Protein AF-A0A0B2RGG6-F1 (afdb_monomer_lite)

Secondary structure (DSSP, 8-state):
-GGGTS-HHHHHHHTT-SSHHHHHHHHHHHHTTHHHHHHHHHHHHHHHHHT----TT--HHHHHHHHHT-

Organi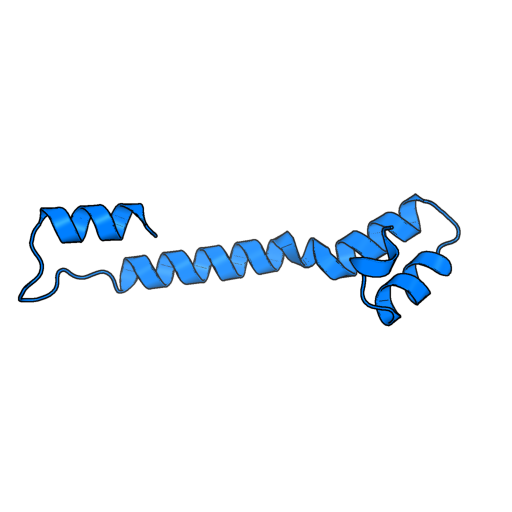sm: Glycine soja (NCBI:txid3848)

InterPro domains:
  IPR061502 Copia/RE1/RE2-like, N-terminal domain [PF14223] (1-69)

pLDDT: mean 80.42, std 12.85, range [49.88, 95.56]

Foldseek 3Di:
DVVVVDDPVLVVLLVPDPDPVSSVVSVCVVPVVVVVVVVVVVVVVVVCVVPQDADPPHDPVNSVVVVVVD

Sequence (70 aa):
LIYQCVNSKIFNKISKASTSKEAWEILIKTYGDGEKNKKVKLQTLRRQYELLCIKEKESIADYFDRIREL

Structure (mmCIF, N/CA/C/O backbone):
data_AF-A0A0B2RGG6-F1
#
_entry.id   AF-A0A0B2RGG6-F1
#
loop_
_atom_site.group_PDB
_atom_site.id
_atom_site.type_symbol
_atom_site.label_atom_id
_atom_site.label_alt_id
_atom_site.label_comp_id
_atom_site.label_asym_id
_atom_site.label_entity_id
_atom_site.label_seq_id
_atom_site.pdbx_PDB_ins_code
_atom_site.Cartn_x
_atom_site.Cartn_y
_atom_site.Cartn_z
_atom_site.occupancy
_atom_site.B_iso_or_equiv
_atom_site.auth_seq_id
_atom_site.auth_comp_id
_atom_site.auth_asym_id
_atom_site.auth_atom_id
_atom_site.pdbx_PDB_model_num
ATOM 1 N N . LEU A 1 1 ? -4.487 9.336 -27.473 1.00 49.88 1 LEU A N 1
ATOM 2 C CA . LEU A 1 1 ? -3.291 10.206 -27.585 1.00 49.88 1 LEU A CA 1
ATOM 3 C C . LEU A 1 1 ? -2.337 9.909 -26.426 1.00 49.88 1 LEU A C 1
ATOM 5 O O . LEU A 1 1 ? -2.515 10.448 -25.346 1.00 49.88 1 LEU A O 1
ATOM 9 N N . ILE A 1 2 ? -1.343 9.036 -26.6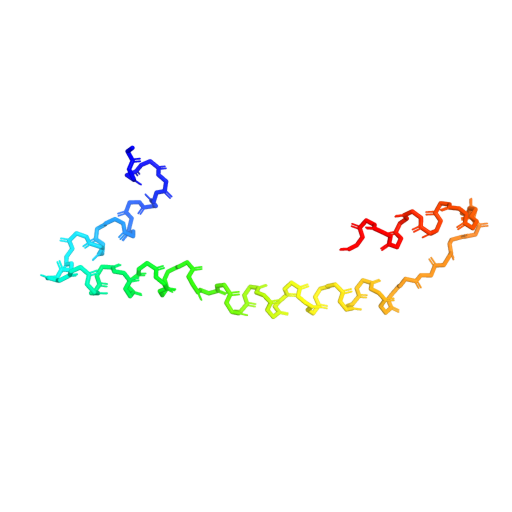25 1.00 51.00 2 ILE A N 1
ATOM 10 C CA . ILE A 1 2 ? -0.389 8.629 -25.564 1.00 51.00 2 ILE A CA 1
ATOM 11 C C . ILE A 1 2 ? 0.426 9.828 -25.033 1.00 51.00 2 ILE A C 1
ATOM 13 O O . ILE A 1 2 ? 0.790 9.858 -23.862 1.00 51.00 2 ILE A O 1
ATOM 17 N N . TYR A 1 3 ? 0.624 10.860 -25.860 1.00 49.97 3 TYR A N 1
ATOM 18 C CA . TYR A 1 3 ? 1.305 12.111 -25.499 1.00 49.97 3 TYR A CA 1
ATOM 19 C C . TYR A 1 3 ? 0.669 12.852 -24.302 1.00 49.97 3 TYR A C 1
ATOM 21 O O . TYR A 1 3 ? 1.390 13.499 -23.551 1.00 49.97 3 TYR A O 1
ATOM 29 N N . GLN A 1 4 ? -0.646 12.729 -24.076 1.00 56.59 4 GLN A N 1
ATOM 30 C CA . GLN A 1 4 ? -1.313 13.381 -22.937 1.00 56.59 4 GLN A CA 1
ATOM 31 C C . GLN A 1 4 ? -1.094 12.648 -21.605 1.00 56.59 4 GLN A C 1
ATOM 33 O O . GLN A 1 4 ? -1.222 13.253 -20.546 1.00 56.59 4 GLN A O 1
ATOM 38 N N . CYS A 1 5 ? -0.750 11.359 -21.643 1.00 55.22 5 CYS A N 1
ATOM 39 C CA . CYS A 1 5 ? -0.569 10.527 -20.450 1.00 55.22 5 CYS A CA 1
ATOM 40 C C . CYS A 1 5 ? 0.902 10.402 -20.022 1.00 55.22 5 CYS A C 1
ATOM 42 O O . CYS A 1 5 ? 1.199 9.784 -18.999 1.00 55.22 5 CYS A O 1
ATOM 44 N N . VAL A 1 6 ? 1.834 10.958 -20.804 1.00 59.91 6 VAL A N 1
ATOM 45 C CA . VAL A 1 6 ? 3.276 10.774 -20.620 1.00 59.91 6 VAL A CA 1
ATOM 46 C C . VAL A 1 6 ? 3.958 12.136 -20.520 1.00 59.91 6 VAL A C 1
ATOM 48 O O . VAL A 1 6 ? 3.821 12.982 -21.398 1.00 59.91 6 VAL A O 1
ATOM 51 N N . ASN A 1 7 ? 4.720 12.354 -19.445 1.00 70.50 7 ASN A N 1
ATOM 52 C CA . ASN A 1 7 ? 5.495 13.582 -19.249 1.00 70.50 7 ASN A CA 1
ATOM 53 C C . ASN A 1 7 ? 6.406 13.828 -20.471 1.00 70.50 7 ASN A C 1
ATOM 55 O O . ASN A 1 7 ? 7.070 12.903 -20.940 1.00 70.50 7 ASN A O 1
ATOM 59 N N . SER A 1 8 ? 6.475 15.070 -20.965 1.00 70.31 8 SER A N 1
ATOM 60 C CA . SER A 1 8 ? 7.242 15.462 -22.164 1.00 70.31 8 SER A CA 1
ATOM 61 C C . SER A 1 8 ? 8.702 14.966 -22.152 1.00 70.31 8 SER A C 1
ATOM 63 O O . SER A 1 8 ? 9.245 14.544 -23.175 1.00 70.31 8 SER A O 1
ATOM 65 N N . LYS A 1 9 ? 9.328 14.885 -20.967 1.00 69.12 9 LYS A N 1
ATOM 66 C CA . LYS A 1 9 ? 10.685 14.324 -20.806 1.00 69.12 9 LYS A CA 1
ATOM 67 C C . LYS A 1 9 ? 10.776 12.819 -21.088 1.00 69.12 9 LYS A C 1
ATOM 69 O O . LYS A 1 9 ? 11.825 12.349 -21.516 1.00 69.12 9 LYS A O 1
ATOM 74 N N . ILE A 1 10 ? 9.715 12.066 -20.820 1.00 72.81 10 ILE A N 1
ATOM 75 C CA . ILE A 1 10 ? 9.636 10.613 -21.024 1.00 72.81 10 ILE A CA 1
ATOM 76 C C . ILE A 1 10 ? 9.300 10.325 -22.487 1.00 72.81 10 ILE A C 1
ATOM 78 O O . ILE A 1 10 ? 9.938 9.474 -23.103 1.00 72.81 10 ILE A O 1
ATOM 82 N N . PHE A 1 11 ? 8.384 11.101 -23.072 1.00 76.12 11 PHE A N 1
ATOM 83 C CA . PHE A 1 11 ? 8.066 11.027 -24.497 1.00 76.12 11 PHE A CA 1
ATOM 84 C C . PHE A 1 11 ? 9.314 11.244 -25.364 1.00 76.12 11 PHE A C 1
ATOM 86 O O . PHE A 1 11 ? 9.600 10.428 -26.233 1.00 76.12 11 PHE A O 1
ATOM 93 N N . ASN A 1 12 ? 10.127 12.257 -25.045 1.00 80.62 12 ASN A N 1
ATOM 94 C CA . ASN A 1 12 ? 11.397 12.520 -25.732 1.00 80.62 12 ASN A CA 1
ATOM 95 C C . ASN A 1 12 ? 12.459 11.419 -25.569 1.00 80.62 12 ASN A C 1
ATOM 97 O O . ASN A 1 12 ? 13.431 11.398 -26.321 1.00 80.62 12 ASN A O 1
ATOM 101 N N . LYS A 1 13 ? 12.337 10.538 -24.569 1.00 79.81 13 LYS A N 1
ATOM 102 C CA . LYS A 1 13 ? 13.216 9.367 -24.419 1.00 79.81 13 LYS A CA 1
ATOM 103 C C . LYS A 1 13 ? 12.694 8.183 -25.224 1.00 79.81 13 LYS A C 1
ATOM 105 O O . LYS A 1 13 ? 13.483 7.508 -25.869 1.00 79.81 13 LYS A O 1
ATOM 110 N N . ILE A 1 14 ? 11.379 7.972 -25.221 1.00 81.56 14 ILE A N 1
ATOM 111 C CA . ILE A 1 14 ? 10.715 6.926 -26.009 1.00 81.56 14 ILE A CA 1
ATOM 112 C C . ILE A 1 14 ? 10.857 7.204 -27.510 1.00 81.56 14 ILE A C 1
ATOM 114 O O . ILE A 1 14 ? 11.121 6.282 -28.268 1.00 81.56 14 ILE A O 1
ATOM 118 N N . SER A 1 15 ? 10.754 8.465 -27.942 1.00 82.38 15 SER A N 1
ATOM 119 C CA . SER A 1 15 ? 10.910 8.851 -29.353 1.00 82.38 15 SER A CA 1
ATOM 120 C C . SER A 1 15 ? 12.325 8.649 -29.899 1.00 82.38 15 SER A C 1
ATOM 122 O O . SER A 1 15 ? 12.513 8.632 -31.110 1.00 82.38 15 SER A O 1
ATOM 124 N N . LYS A 1 16 ? 13.316 8.495 -29.013 1.00 85.81 16 LYS A N 1
ATOM 125 C CA . LYS A 1 16 ? 14.712 8.193 -29.354 1.00 85.81 16 LYS A CA 1
ATOM 126 C C . LYS A 1 16 ? 15.022 6.692 -29.343 1.00 85.81 16 LYS A C 1
ATOM 128 O O . LYS A 1 16 ? 16.161 6.326 -29.611 1.00 85.81 16 LYS A O 1
ATOM 133 N N . ALA A 1 17 ? 14.054 5.841 -29.000 1.00 90.00 17 ALA A N 1
ATOM 134 C CA . ALA A 1 17 ? 14.223 4.396 -29.059 1.00 90.00 17 ALA A CA 1
ATOM 135 C C . ALA A 1 17 ? 14.243 3.927 -30.519 1.00 90.00 17 ALA A C 1
ATOM 137 O O . ALA A 1 17 ? 13.392 4.320 -31.316 1.00 90.00 17 ALA A O 1
ATOM 138 N N . SER A 1 18 ? 15.198 3.064 -30.852 1.00 90.31 18 SER A N 1
ATOM 139 C CA . SER A 1 18 ? 15.366 2.530 -32.208 1.00 90.31 18 SER A CA 1
ATOM 140 C C . SER A 1 18 ? 14.476 1.313 -32.451 1.00 90.31 18 SER A C 1
ATOM 142 O O . SER A 1 18 ? 14.177 0.969 -33.592 1.00 90.31 18 SER A O 1
ATOM 144 N N . THR A 1 19 ? 14.036 0.651 -31.377 1.00 90.81 19 THR A N 1
ATOM 145 C CA . THR A 1 19 ? 13.164 -0.524 -31.444 1.00 90.81 19 THR A CA 1
ATOM 146 C C . THR A 1 19 ? 11.982 -0.407 -30.486 1.00 90.81 19 THR A C 1
ATOM 148 O O . THR A 1 19 ? 12.050 0.248 -29.443 1.00 90.81 19 THR A O 1
ATOM 151 N N . SER A 1 20 ? 10.891 -1.113 -30.795 1.00 81.38 20 S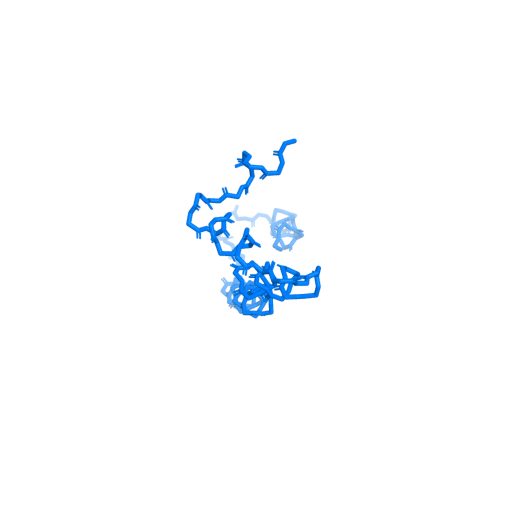ER A N 1
ATOM 152 C CA . SER A 1 20 ? 9.728 -1.208 -29.902 1.00 81.38 20 SER A CA 1
ATOM 153 C C . SER A 1 20 ? 10.086 -1.807 -28.536 1.00 81.38 20 SER A C 1
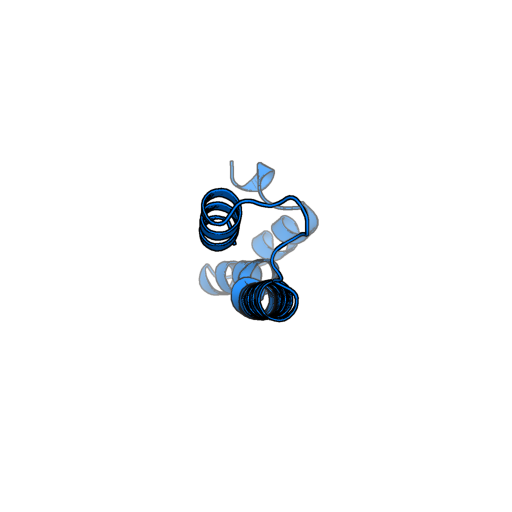ATOM 155 O O . SER A 1 20 ? 9.476 -1.450 -27.530 1.00 81.38 20 SER A O 1
ATOM 157 N N . LYS A 1 21 ? 11.105 -2.676 -28.481 1.00 85.38 21 LYS A N 1
ATOM 158 C CA . LYS A 1 21 ? 11.617 -3.262 -27.238 1.00 85.38 21 LYS A CA 1
ATOM 159 C C . LYS A 1 21 ? 12.290 -2.212 -26.353 1.00 85.38 21 LYS A C 1
ATOM 161 O O . LYS A 1 21 ? 11.971 -2.127 -25.173 1.00 85.38 21 LYS A O 1
ATOM 166 N N . GLU A 1 22 ? 13.148 -1.369 -26.922 1.00 85.50 22 GLU A N 1
ATOM 167 C CA . GLU A 1 22 ? 13.791 -0.266 -26.193 1.00 85.50 22 GLU A CA 1
ATOM 168 C C . GLU A 1 22 ? 12.765 0.747 -25.671 1.00 85.50 22 GLU A C 1
ATOM 170 O O . GLU A 1 22 ? 12.832 1.169 -24.516 1.00 85.50 22 GLU A O 1
ATOM 175 N N . ALA A 1 23 ? 11.769 1.101 -26.490 1.00 85.81 23 ALA A N 1
ATOM 176 C CA . ALA A 1 23 ? 10.672 1.974 -26.075 1.00 85.81 23 ALA A CA 1
ATOM 177 C C . ALA A 1 23 ? 9.910 1.397 -24.865 1.00 85.81 23 ALA A C 1
ATOM 179 O O . ALA A 1 23 ? 9.608 2.118 -23.909 1.00 85.81 23 ALA A O 1
ATOM 180 N N . TRP A 1 24 ? 9.639 0.089 -24.886 1.00 82.19 24 TRP A N 1
ATOM 181 C CA . TRP A 1 24 ? 8.982 -0.634 -23.798 1.00 82.19 24 TRP A CA 1
ATOM 182 C C . TRP A 1 24 ? 9.842 -0.713 -22.529 1.00 82.19 24 TRP A C 1
ATOM 184 O O . TRP A 1 24 ? 9.348 -0.464 -21.431 1.00 82.19 24 TRP A O 1
ATOM 194 N N . GLU A 1 25 ? 11.143 -0.971 -22.656 1.00 82.19 25 GLU A N 1
ATOM 195 C CA . GLU A 1 25 ? 12.078 -0.976 -21.526 1.00 82.19 25 GLU A CA 1
ATOM 196 C C . GLU A 1 25 ? 12.212 0.410 -20.880 1.00 82.19 25 GLU A C 1
ATOM 198 O O . GLU A 1 25 ? 12.260 0.512 -19.655 1.00 82.19 25 GLU A O 1
ATOM 203 N N . ILE A 1 26 ? 12.200 1.495 -21.664 1.00 83.25 26 ILE A N 1
ATOM 204 C CA . ILE A 1 26 ? 12.183 2.871 -21.141 1.00 83.25 26 ILE A CA 1
ATOM 205 C C . ILE A 1 26 ? 10.885 3.138 -20.373 1.00 83.25 26 ILE A C 1
ATOM 207 O O . ILE A 1 26 ? 10.930 3.734 -19.294 1.00 83.25 26 ILE A O 1
ATOM 211 N N . LEU A 1 27 ? 9.738 2.678 -20.883 1.00 76.88 27 LEU A N 1
ATOM 212 C CA . LEU A 1 27 ? 8.455 2.771 -20.182 1.00 76.88 27 LEU A CA 1
ATOM 213 C C . LEU A 1 27 ? 8.489 2.004 -18.854 1.00 76.88 27 LEU A C 1
ATOM 215 O O . LEU A 1 27 ? 8.156 2.579 -17.820 1.00 76.88 27 LEU A O 1
ATOM 219 N N . ILE A 1 28 ? 8.969 0.758 -18.842 1.00 74.06 28 ILE A N 1
ATOM 220 C CA . ILE A 1 28 ? 9.128 -0.037 -17.613 1.00 74.06 28 ILE A CA 1
ATOM 221 C C . ILE A 1 28 ? 10.157 0.592 -16.673 1.00 74.06 28 ILE A C 1
ATOM 223 O O . ILE A 1 28 ? 9.964 0.615 -15.470 1.00 74.06 28 ILE A O 1
ATOM 227 N N . LYS A 1 29 ? 11.250 1.163 -17.155 1.00 75.81 29 LYS A N 1
ATOM 228 C CA . LYS A 1 29 ? 12.214 1.812 -16.261 1.00 75.81 29 LYS A CA 1
ATOM 229 C C . LYS A 1 29 ? 11.648 3.082 -15.627 1.00 75.81 29 LYS A C 1
ATOM 231 O O . LYS A 1 29 ? 12.029 3.441 -14.521 1.00 75.81 29 LYS A O 1
ATOM 236 N N . THR A 1 30 ? 10.762 3.770 -16.340 1.00 73.62 30 THR A N 1
ATOM 237 C CA . THR A 1 30 ? 10.203 5.053 -15.904 1.00 73.62 30 THR A CA 1
ATOM 238 C C . THR A 1 30 ? 8.933 4.892 -15.062 1.00 73.62 30 THR A C 1
ATOM 240 O O . THR A 1 30 ? 8.682 5.710 -14.184 1.00 73.62 30 THR A O 1
ATOM 243 N N . TYR A 1 31 ? 8.144 3.842 -15.309 1.00 69.38 31 TYR A N 1
ATOM 244 C CA . TYR A 1 31 ? 6.873 3.559 -14.623 1.00 69.38 31 TYR A CA 1
ATOM 245 C C . TYR A 1 31 ? 6.844 2.195 -13.909 1.00 69.38 31 TYR A C 1
ATOM 247 O O . TYR A 1 31 ? 6.110 1.998 -12.943 1.00 69.38 31 TYR A O 1
ATOM 255 N N . GLY A 1 32 ? 7.651 1.241 -14.362 1.00 61.47 32 GLY A N 1
ATOM 256 C CA . GLY A 1 32 ? 7.848 -0.100 -13.792 1.00 61.47 32 GLY A CA 1
ATOM 257 C C . GLY A 1 32 ? 8.779 -0.149 -12.575 1.00 61.47 32 GLY A C 1
ATOM 258 O O . GLY A 1 32 ? 9.089 -1.234 -12.086 1.00 61.47 32 GLY A O 1
ATOM 259 N N . ASP A 1 33 ? 9.031 1.002 -11.944 1.00 57.06 33 ASP A N 1
ATOM 260 C CA . ASP A 1 33 ? 9.188 1.070 -10.485 1.00 57.06 33 ASP A CA 1
ATOM 261 C C . ASP A 1 33 ? 7.978 0.463 -9.745 1.00 57.06 33 ASP A C 1
ATOM 263 O O . ASP A 1 33 ? 8.011 0.354 -8.530 1.00 57.06 33 ASP A O 1
ATOM 267 N N . GLY A 1 34 ? 6.937 -0.006 -10.444 1.00 58.06 34 GLY A N 1
ATOM 268 C CA . GLY A 1 34 ? 5.906 -0.915 -9.950 1.00 58.06 34 GLY A CA 1
ATOM 269 C C . GLY A 1 34 ? 6.388 -1.968 -8.942 1.00 58.06 34 GLY A C 1
ATOM 270 O O . GLY A 1 34 ? 5.683 -2.190 -7.974 1.00 58.06 34 GLY A O 1
ATOM 271 N N . GLU A 1 35 ? 7.572 -2.573 -9.081 1.00 61.91 35 GLU A N 1
ATOM 272 C CA . GLU A 1 35 ? 8.153 -3.478 -8.061 1.00 61.91 35 GLU A CA 1
ATOM 273 C C . GLU A 1 35 ? 8.514 -2.753 -6.748 1.00 61.91 35 GLU A C 1
ATOM 275 O O . GLU A 1 35 ? 8.133 -3.189 -5.661 1.00 61.91 35 GLU A O 1
ATOM 280 N N . LYS A 1 36 ? 9.200 -1.606 -6.829 1.00 63.19 36 LYS A N 1
ATOM 281 C CA . LYS A 1 36 ? 9.501 -0.761 -5.662 1.00 63.19 36 LYS A CA 1
ATOM 282 C C . LYS A 1 36 ? 8.234 -0.149 -5.074 1.00 63.19 36 LYS A C 1
ATOM 284 O O . LYS A 1 36 ? 8.068 -0.170 -3.864 1.00 63.19 36 LYS A O 1
ATOM 289 N N . ASN A 1 37 ? 7.310 0.312 -5.908 1.00 63.84 37 ASN A N 1
ATOM 290 C CA . ASN A 1 37 ? 6.011 0.847 -5.519 1.00 63.84 37 ASN A CA 1
ATOM 291 C C . ASN A 1 37 ? 5.145 -0.234 -4.861 1.00 63.84 37 ASN A C 1
ATOM 293 O O . ASN A 1 37 ? 4.494 0.049 -3.863 1.00 63.84 37 ASN A O 1
ATOM 297 N N . LYS A 1 38 ? 5.183 -1.483 -5.348 1.00 70.88 38 LYS A N 1
ATOM 298 C CA . LYS A 1 38 ? 4.556 -2.645 -4.696 1.00 70.88 3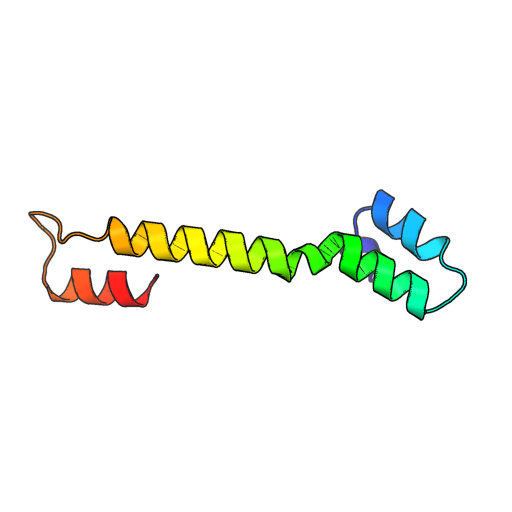8 LYS A CA 1
ATOM 299 C C . LYS A 1 38 ? 5.182 -2.906 -3.332 1.00 70.88 38 LYS A C 1
ATOM 301 O O . LYS A 1 38 ? 4.444 -3.069 -2.369 1.00 70.88 38 LYS A O 1
ATOM 306 N N . LYS A 1 39 ? 6.516 -2.905 -3.225 1.00 74.12 39 LYS A N 1
ATOM 307 C CA . LYS A 1 39 ? 7.219 -3.087 -1.944 1.00 74.12 39 LYS A CA 1
ATOM 308 C C . LYS A 1 39 ? 6.902 -1.969 -0.955 1.00 74.12 39 LYS A C 1
ATOM 310 O O . LYS A 1 39 ? 6.573 -2.264 0.184 1.00 74.12 39 LYS A O 1
ATOM 315 N N . VAL A 1 40 ? 6.946 -0.711 -1.384 1.00 75.88 40 VAL A N 1
ATOM 316 C CA . VAL A 1 40 ? 6.586 0.448 -0.557 1.00 75.88 40 VAL A CA 1
ATOM 317 C C . VAL A 1 40 ? 5.127 0.344 -0.121 1.00 75.88 40 VAL A C 1
ATOM 319 O O . VAL A 1 40 ? 4.862 0.410 1.071 1.00 75.88 40 VAL A O 1
ATOM 322 N N . LYS A 1 41 ? 4.197 0.071 -1.045 1.00 81.75 41 LYS A N 1
ATOM 323 C CA . LYS A 1 41 ? 2.774 -0.108 -0.726 1.00 81.75 41 LYS A CA 1
ATOM 324 C C . LYS A 1 41 ? 2.548 -1.256 0.263 1.00 81.75 41 LYS A C 1
ATOM 326 O O . LYS A 1 41 ? 1.803 -1.085 1.219 1.00 81.75 41 LYS A O 1
ATOM 331 N N . LEU A 1 42 ? 3.230 -2.388 0.084 1.00 86.00 42 LEU A N 1
ATOM 332 C CA . LEU A 1 42 ? 3.164 -3.529 1.000 1.00 86.00 42 LEU A CA 1
ATOM 333 C C . LEU A 1 42 ? 3.699 -3.177 2.394 1.00 86.00 42 LEU A C 1
ATOM 335 O O . LEU A 1 42 ? 3.080 -3.528 3.392 1.00 86.00 42 LEU A O 1
ATOM 339 N N . GLN A 1 43 ? 4.828 -2.471 2.474 1.00 85.25 43 GLN A N 1
ATOM 340 C CA . GLN A 1 43 ? 5.390 -2.013 3.748 1.00 85.25 43 GLN A CA 1
ATOM 341 C C . GLN A 1 43 ? 4.472 -0.999 4.440 1.00 85.25 43 GLN A C 1
ATOM 343 O O . GLN A 1 43 ? 4.291 -1.064 5.653 1.00 85.25 43 GLN A O 1
ATOM 348 N N . THR A 1 44 ? 3.846 -0.096 3.682 1.00 88.12 44 THR A N 1
ATOM 349 C CA . THR A 1 44 ? 2.842 0.834 4.206 1.00 88.12 44 THR A CA 1
ATOM 350 C C . THR A 1 44 ? 1.644 0.087 4.787 1.00 88.12 44 THR A C 1
ATOM 352 O O . THR A 1 44 ? 1.277 0.362 5.926 1.00 88.12 44 THR A O 1
ATOM 355 N N . LEU A 1 45 ? 1.083 -0.884 4.057 1.00 88.19 45 LEU A N 1
ATOM 356 C CA . LEU A 1 45 ? -0.031 -1.711 4.536 1.00 88.19 45 LEU A CA 1
ATOM 357 C C . LEU A 1 45 ? 0.350 -2.500 5.791 1.00 88.19 45 LEU A C 1
ATOM 359 O O . LEU A 1 45 ? -0.383 -2.494 6.774 1.00 88.19 45 LEU A O 1
ATOM 363 N N . ARG A 1 46 ? 1.537 -3.117 5.801 1.00 92.12 46 ARG A N 1
ATOM 364 C CA . ARG A 1 46 ? 2.050 -3.834 6.972 1.00 92.12 46 ARG A CA 1
ATOM 365 C C . ARG A 1 46 ? 2.142 -2.922 8.194 1.00 92.12 46 ARG A C 1
ATOM 367 O O . ARG A 1 46 ? 1.664 -3.294 9.259 1.00 92.12 46 ARG A O 1
ATOM 374 N N . ARG A 1 47 ? 2.691 -1.715 8.035 1.00 91.94 47 ARG A N 1
ATOM 375 C CA . ARG A 1 47 ? 2.770 -0.731 9.121 1.00 91.94 47 ARG A CA 1
ATOM 376 C C . ARG A 1 47 ? 1.387 -0.275 9.590 1.00 91.94 47 ARG A C 1
ATOM 378 O O . ARG A 1 47 ? 1.201 -0.068 10.783 1.00 91.94 47 ARG A O 1
ATOM 385 N N . GLN A 1 48 ? 0.426 -0.109 8.680 1.00 90.19 48 GLN A N 1
ATOM 386 C CA . GLN A 1 48 ? -0.955 0.227 9.045 1.00 90.19 48 GLN A CA 1
ATOM 387 C C . GLN A 1 48 ? -1.601 -0.887 9.877 1.00 90.19 48 GLN A C 1
ATOM 389 O O . GLN A 1 48 ? -2.243 -0.576 10.873 1.00 90.19 48 GLN A O 1
ATOM 394 N N . TYR A 1 49 ? -1.360 -2.155 9.528 1.00 90.88 49 TYR A N 1
ATOM 395 C CA . TYR A 1 49 ? -1.799 -3.316 10.310 1.00 90.88 49 TYR A CA 1
ATOM 396 C C . TYR A 1 49 ? -1.099 -3.426 11.672 1.00 90.88 49 TYR A C 1
ATOM 398 O O . TYR A 1 49 ? -1.757 -3.681 12.671 1.00 90.88 49 TYR A O 1
ATOM 406 N N . GLU A 1 50 ? 0.218 -3.210 11.743 1.00 91.50 50 GLU A N 1
ATOM 407 C CA . GLU A 1 50 ? 0.980 -3.243 13.007 1.00 91.50 50 GLU A CA 1
ATOM 408 C C . GLU A 1 50 ? 0.528 -2.154 13.994 1.00 91.50 50 GLU A C 1
ATOM 410 O O . GLU A 1 50 ? 0.583 -2.348 15.205 1.00 91.50 50 GLU A O 1
ATOM 415 N N . LEU A 1 51 ? 0.074 -1.010 13.477 1.00 91.25 51 LEU A N 1
ATOM 416 C CA . LEU A 1 51 ? -0.456 0.104 14.267 1.00 91.25 51 LEU A CA 1
ATOM 417 C C . LEU A 1 51 ? -1.976 0.032 14.460 1.00 91.25 51 LEU A C 1
ATOM 419 O O . LEU A 1 51 ? -2.568 0.954 15.031 1.00 91.25 51 LEU A O 1
ATOM 423 N N . LEU A 1 52 ? -2.624 -1.019 13.955 1.00 91.31 52 LEU A N 1
ATOM 424 C CA . LEU A 1 52 ? -4.064 -1.144 14.021 1.00 91.31 52 LEU A CA 1
ATOM 425 C C . LEU A 1 52 ? -4.488 -1.570 15.428 1.00 91.31 52 LEU A C 1
ATOM 427 O O . LEU A 1 52 ? -4.286 -2.705 15.846 1.00 91.31 52 LEU A O 1
ATOM 431 N N . CYS A 1 53 ? -5.136 -0.646 16.127 1.00 91.56 53 CYS A N 1
ATOM 432 C CA . CYS A 1 53 ? -5.767 -0.891 17.415 1.00 91.56 53 CYS A CA 1
ATOM 433 C C . CYS A 1 53 ? -7.209 -0.383 17.388 1.00 91.56 53 CYS A C 1
ATOM 435 O O . CYS A 1 53 ? -7.517 0.605 16.704 1.00 91.56 53 CYS A O 1
ATOM 437 N N . ILE A 1 54 ? -8.072 -1.046 18.160 1.00 93.00 54 ILE A N 1
ATOM 438 C CA . ILE A 1 54 ? -9.425 -0.558 18.416 1.00 93.00 54 ILE A CA 1
ATOM 439 C C . ILE A 1 54 ? -9.347 0.757 19.196 1.00 93.00 54 ILE A C 1
ATOM 441 O O . ILE A 1 54 ? -8.556 0.895 20.134 1.00 93.00 54 ILE A O 1
ATOM 445 N N . LYS A 1 55 ? -10.129 1.750 18.781 1.00 92.62 55 LYS A N 1
ATOM 446 C CA . LYS A 1 55 ? -10.204 3.040 19.481 1.00 92.62 55 LYS A CA 1
ATOM 447 C C . LYS A 1 55 ? -11.213 2.964 20.631 1.00 92.62 55 LYS A C 1
ATOM 449 O O . LYS A 1 55 ? -12.169 2.205 20.577 1.00 92.62 55 LYS A O 1
ATOM 454 N N . GLU A 1 56 ? -11.050 3.816 21.642 1.00 91.56 56 GLU A N 1
ATOM 455 C CA . GLU A 1 56 ? -11.872 3.817 22.870 1.00 91.56 56 GLU A CA 1
ATOM 456 C C . GLU A 1 56 ? -13.391 3.933 22.625 1.00 91.56 56 GLU A C 1
ATOM 458 O O . GLU A 1 56 ? -14.190 3.410 23.393 1.00 91.56 56 GLU A O 1
ATOM 463 N N . LYS A 1 57 ? -13.795 4.605 21.542 1.00 94.19 57 LYS A N 1
ATOM 464 C CA . LYS A 1 57 ? -15.204 4.823 21.162 1.00 94.19 57 LYS A CA 1
ATOM 465 C C . LYS A 1 57 ? -15.606 4.088 19.883 1.00 94.19 57 LYS A C 1
ATOM 467 O O . LYS A 1 57 ? -16.646 4.388 19.309 1.00 94.19 57 LYS A O 1
ATOM 472 N N . GLU A 1 58 ? -14.750 3.200 19.394 1.00 94.62 58 GLU A N 1
ATOM 473 C CA . GLU A 1 58 ? -14.995 2.438 18.176 1.00 94.62 58 GLU A CA 1
ATOM 474 C C . GLU A 1 58 ? -15.737 1.148 18.510 1.00 94.62 58 GLU A C 1
ATOM 476 O O . GLU A 1 58 ? -15.326 0.397 19.397 1.00 94.62 58 GLU A O 1
ATOM 481 N N . SER A 1 59 ? -16.841 0.888 17.808 1.00 95.56 59 SER A N 1
ATOM 482 C CA . SER A 1 59 ? -17.535 -0.385 17.952 1.00 95.56 59 SER A CA 1
ATOM 483 C C . SER A 1 59 ? -16.753 -1.504 17.260 1.00 95.56 59 SER A C 1
ATOM 485 O O . SER A 1 59 ? -15.937 -1.278 16.365 1.00 95.56 59 SER A O 1
ATOM 487 N N . ILE A 1 60 ? -17.036 -2.750 17.641 1.00 92.50 60 ILE A N 1
ATOM 488 C CA . ILE A 1 60 ? -16.419 -3.922 17.006 1.00 92.50 60 ILE A CA 1
ATOM 489 C C . ILE A 1 60 ? -16.737 -3.966 15.500 1.00 92.50 60 ILE A C 1
ATOM 491 O O . ILE A 1 60 ? -15.874 -4.341 14.712 1.00 92.50 60 ILE A O 1
ATOM 495 N N . ALA A 1 61 ? -17.947 -3.565 15.094 1.00 95.44 61 ALA A N 1
ATOM 496 C CA . ALA A 1 61 ? -18.343 -3.533 13.686 1.00 95.44 61 ALA A CA 1
ATOM 497 C C . ALA A 1 61 ? -17.516 -2.509 12.892 1.00 95.44 61 ALA A C 1
ATOM 499 O O . ALA A 1 61 ? -16.910 -2.873 11.886 1.00 95.44 61 ALA A O 1
ATOM 500 N N . ASP A 1 62 ? -17.394 -1.283 13.410 1.00 93.81 62 ASP A N 1
ATOM 501 C CA . ASP A 1 62 ? -16.609 -0.211 12.780 1.00 93.81 62 ASP A CA 1
ATOM 502 C C . ASP A 1 62 ? -15.127 -0.598 12.642 1.00 93.81 62 ASP A C 1
ATOM 504 O O . ASP A 1 62 ? -14.479 -0.313 11.632 1.00 93.81 62 ASP A O 1
ATOM 508 N N . TYR A 1 63 ? -14.592 -1.303 13.644 1.00 93.88 63 TYR A N 1
ATOM 509 C CA . TYR A 1 63 ? -13.233 -1.832 13.605 1.00 93.88 63 TYR A CA 1
ATOM 510 C C . TYR A 1 63 ? -13.042 -2.861 12.478 1.00 93.88 63 TYR A C 1
ATOM 512 O O . TYR A 1 63 ? -12.047 -2.806 11.751 1.00 93.88 63 TYR A O 1
ATOM 520 N N . PHE A 1 64 ? -13.998 -3.781 12.296 1.00 93.56 64 PHE A N 1
ATOM 521 C CA . PHE A 1 64 ? -13.958 -4.756 11.202 1.00 93.56 64 PHE A CA 1
ATOM 522 C C . PHE A 1 64 ? -14.085 -4.104 9.828 1.00 93.56 64 PHE A C 1
ATOM 524 O O . PHE A 1 64 ? -13.413 -4.541 8.894 1.00 93.56 64 PHE A O 1
ATOM 531 N N . ASP A 1 65 ? -14.902 -3.064 9.694 1.00 94.12 65 ASP A N 1
ATOM 532 C CA . ASP A 1 65 ? -15.026 -2.341 8.430 1.00 94.12 65 ASP A CA 1
ATOM 533 C C . ASP A 1 65 ? -13.727 -1.600 8.090 1.00 94.12 65 ASP A C 1
ATOM 535 O O . ASP A 1 65 ? -13.222 -1.736 6.976 1.00 94.12 65 ASP A O 1
ATOM 539 N N . ARG A 1 66 ? -13.068 -0.977 9.075 1.00 92.81 66 ARG A N 1
ATOM 540 C CA . ARG A 1 66 ? -11.725 -0.401 8.887 1.00 92.81 66 ARG A CA 1
ATOM 541 C C . ARG A 1 66 ? -10.665 -1.420 8.485 1.00 92.81 66 ARG A C 1
ATOM 543 O O . ARG A 1 66 ? -9.785 -1.082 7.702 1.00 92.81 66 ARG A O 1
ATOM 550 N N . ILE A 1 67 ? -10.717 -2.647 9.007 1.00 91.75 67 ILE A N 1
ATOM 551 C CA . ILE A 1 67 ? -9.808 -3.723 8.575 1.00 91.75 67 ILE A CA 1
ATOM 552 C C . ILE A 1 67 ? -10.007 -4.043 7.091 1.00 91.75 67 ILE A C 1
ATOM 554 O O . ILE A 1 67 ? -9.031 -4.289 6.387 1.00 91.75 67 ILE A O 1
ATOM 558 N N . ARG A 1 68 ? -11.258 -4.056 6.617 1.00 89.06 68 ARG A N 1
ATOM 559 C CA . ARG A 1 68 ? -11.595 -4.391 5.223 1.00 89.06 68 ARG A CA 1
ATOM 560 C C . ARG A 1 68 ? -11.201 -3.298 4.229 1.00 89.06 68 ARG A C 1
ATOM 562 O O . ARG A 1 68 ? -11.036 -3.604 3.052 1.00 89.06 68 ARG A O 1
ATOM 569 N N . GLU A 1 69 ? -11.085 -2.054 4.685 1.00 86.19 69 GLU A N 1
ATOM 570 C CA . GLU A 1 69 ? -10.726 -0.893 3.859 1.00 86.19 69 GLU A CA 1
ATOM 571 C C . GLU A 1 69 ? -9.207 -0.674 3.698 1.00 86.19 69 GLU A C 1
ATOM 573 O O . GLU A 1 69 ? -8.803 0.160 2.883 1.00 86.19 69 GLU A O 1
ATOM 578 N N . LEU A 1 70 ? -8.372 -1.411 4.448 1.00 80.00 70 LEU A N 1
ATOM 579 C CA . LEU A 1 70 ? -6.903 -1.419 4.332 1.00 80.00 70 LEU A CA 1
ATOM 580 C C . LEU A 1 70 ? -6.42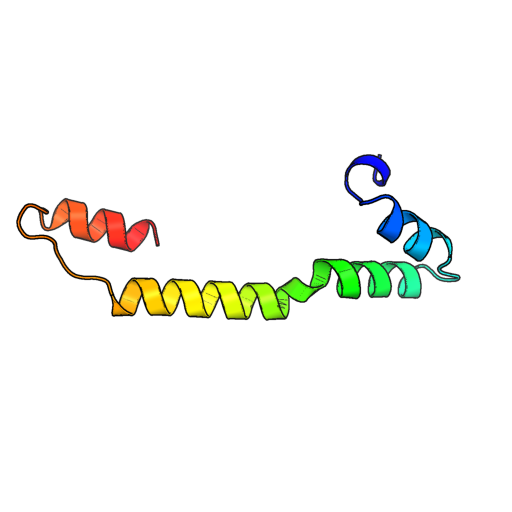4 -2.300 3.167 1.00 80.00 70 LEU A C 1
ATOM 582 O O . LEU A 1 70 ? -5.667 -1.783 2.310 1.00 80.00 70 LEU A O 1
#

Radius of gyration: 20.41 Å; chains: 1; bounding box: 34×20×55 Å